Protein AF-A0A7J2UTG4-F1 (afdb_monomer)

Mean predicted aligned error: 7.61 Å

Structure (mmCIF, N/CA/C/O backbone):
data_AF-A0A7J2UTG4-F1
#
_entry.id   AF-A0A7J2UTG4-F1
#
loop_
_atom_site.group_PDB
_atom_site.id
_atom_site.type_symbol
_atom_site.label_atom_id
_atom_site.label_alt_id
_atom_site.label_comp_id
_atom_site.label_asym_id
_atom_site.label_entity_id
_atom_site.label_seq_id
_atom_site.pdbx_PDB_ins_code
_atom_site.Cartn_x
_atom_site.Cartn_y
_atom_site.Cartn_z
_atom_site.occupancy
_atom_site.B_iso_or_equiv
_atom_site.auth_seq_id
_atom_site.auth_comp_id
_atom_site.auth_asym_id
_atom_site.auth_atom_id
_atom_site.pdbx_PDB_model_num
ATOM 1 N N . MET A 1 1 ? -11.825 10.664 11.915 1.00 92.94 1 MET A N 1
ATOM 2 C CA . MET A 1 1 ? -11.819 9.938 10.626 1.00 92.94 1 MET A CA 1
ATOM 3 C C . MET A 1 1 ? -11.018 10.753 9.625 1.00 92.94 1 MET A C 1
ATOM 5 O O . MET A 1 1 ? -11.198 11.966 9.597 1.00 92.94 1 MET A O 1
ATOM 9 N N . ARG A 1 2 ? -10.129 10.117 8.859 1.00 96.81 2 ARG A N 1
ATOM 10 C CA . ARG A 1 2 ? -9.298 10.723 7.810 1.00 96.81 2 ARG A CA 1
ATOM 11 C C . ARG A 1 2 ? -9.447 9.906 6.528 1.00 96.81 2 ARG A C 1
ATOM 13 O O . ARG A 1 2 ? -9.560 8.686 6.595 1.00 96.81 2 ARG A O 1
ATOM 20 N N . ILE A 1 3 ? -9.469 10.594 5.393 1.00 96.81 3 ILE A N 1
ATOM 21 C CA . ILE A 1 3 ? -9.496 9.996 4.059 1.00 96.81 3 ILE A CA 1
ATOM 22 C C . ILE A 1 3 ? -8.279 10.532 3.315 1.00 96.81 3 ILE A C 1
ATOM 24 O O . ILE A 1 3 ? -8.111 11.749 3.230 1.00 96.81 3 ILE A O 1
ATOM 28 N N . THR A 1 4 ? -7.452 9.633 2.795 1.00 96.81 4 THR A N 1
ATOM 29 C CA . THR A 1 4 ? -6.269 9.967 2.001 1.00 96.81 4 THR A CA 1
ATOM 30 C C . THR A 1 4 ? -6.397 9.285 0.647 1.00 96.81 4 THR A C 1
ATOM 32 O O . THR A 1 4 ? -6.547 8.067 0.578 1.00 96.81 4 THR A O 1
ATOM 35 N N . VAL A 1 5 ? -6.364 10.066 -0.431 1.00 95.00 5 VAL A N 1
ATOM 36 C CA . VAL A 1 5 ? -6.475 9.555 -1.802 1.00 95.00 5 VAL A CA 1
ATOM 37 C C . VAL A 1 5 ? -5.079 9.508 -2.409 1.00 95.00 5 VAL A C 1
ATOM 39 O O . VAL A 1 5 ? -4.472 10.554 -2.626 1.00 95.00 5 VAL A O 1
ATOM 42 N N . PHE A 1 6 ? -4.575 8.298 -2.638 1.00 93.25 6 PHE A N 1
ATOM 43 C CA . PHE A 1 6 ? -3.254 8.049 -3.217 1.00 93.25 6 PHE A CA 1
ATOM 44 C C . PHE A 1 6 ? -3.302 7.892 -4.742 1.00 93.25 6 PHE A C 1
ATOM 46 O O . PHE A 1 6 ? -2.342 8.246 -5.421 1.00 93.25 6 PHE A O 1
ATOM 53 N N . GLY A 1 7 ? -4.429 7.422 -5.280 1.00 90.75 7 GLY A N 1
ATOM 54 C CA . GLY A 1 7 ? -4.647 7.257 -6.715 1.00 90.75 7 GLY A CA 1
ATOM 55 C C . GLY A 1 7 ? -6.134 7.211 -7.069 1.00 90.75 7 GLY A C 1
ATOM 56 O O . GLY A 1 7 ? -6.982 7.017 -6.194 1.00 90.75 7 GLY A O 1
ATOM 57 N N . GLY A 1 8 ? -6.447 7.457 -8.342 1.00 87.69 8 GLY A N 1
ATOM 58 C CA . GLY A 1 8 ? -7.815 7.606 -8.859 1.00 87.69 8 GLY A CA 1
ATOM 59 C C . GLY A 1 8 ? -8.372 9.037 -8.793 1.00 87.69 8 GLY A C 1
ATOM 60 O O . GLY A 1 8 ? -9.494 9.293 -9.226 1.00 87.69 8 GLY A O 1
ATOM 61 N N . ALA A 1 9 ? -7.600 10.004 -8.279 1.00 89.50 9 ALA A N 1
ATOM 62 C CA . ALA A 1 9 ? -7.957 1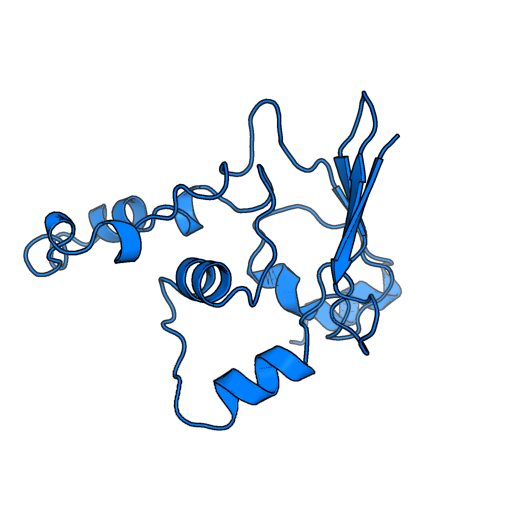1.424 -8.311 1.00 89.50 9 ALA A CA 1
ATOM 63 C C . ALA A 1 9 ? -7.302 12.130 -9.505 1.00 89.50 9 ALA A C 1
ATOM 65 O O . ALA A 1 9 ? -6.083 12.107 -9.650 1.00 89.50 9 ALA A O 1
ATOM 66 N N . ASN A 1 10 ? -8.111 12.824 -10.315 1.00 87.50 10 ASN A N 1
ATOM 67 C CA . ASN A 1 10 ? -7.676 13.524 -11.536 1.00 87.50 10 ASN A CA 1
ATOM 68 C C . ASN A 1 10 ? -6.996 12.617 -12.582 1.00 87.50 10 ASN A C 1
ATOM 70 O O . ASN A 1 10 ? -6.222 13.093 -13.410 1.00 87.50 10 ASN A O 1
ATOM 74 N N . GLU A 1 11 ? -7.301 11.322 -12.566 1.00 85.62 11 GLU A N 1
ATOM 75 C CA . GLU A 1 11 ? -6.799 10.328 -13.512 1.00 85.62 11 GLU A CA 1
ATOM 76 C C . GLU A 1 11 ? -7.843 9.229 -13.742 1.00 85.62 11 GLU A C 1
ATOM 78 O O . GLU A 1 11 ? -8.847 9.159 -13.034 1.00 85.62 11 GLU A O 1
ATOM 83 N N . ILE A 1 12 ? -7.606 8.373 -14.736 1.00 82.19 12 ILE A N 1
ATOM 84 C CA . ILE A 1 12 ? -8.419 7.179 -14.975 1.00 82.19 12 ILE A CA 1
ATOM 85 C C . ILE A 1 12 ? -7.660 5.973 -14.423 1.00 82.19 12 ILE A C 1
ATOM 87 O O . ILE A 1 12 ? -6.568 5.652 -14.898 1.00 82.19 12 ILE A O 1
ATOM 91 N N . GLY A 1 13 ? -8.271 5.305 -13.446 1.00 84.62 13 GLY A N 1
ATOM 92 C CA . GLY A 1 13 ? -7.743 4.095 -12.831 1.00 84.62 13 GLY A CA 1
ATOM 93 C C . GLY A 1 13 ? -6.669 4.329 -11.765 1.00 84.62 13 GLY A C 1
ATOM 94 O O . GLY A 1 13 ? -6.347 5.461 -11.415 1.00 84.62 13 GLY A O 1
ATOM 95 N N . GLY A 1 14 ? -6.110 3.238 -11.232 1.00 87.00 14 GLY A N 1
ATOM 96 C CA . GLY A 1 14 ? -5.113 3.296 -10.162 1.00 87.00 14 GLY A CA 1
ATOM 97 C C . GLY A 1 14 ? -5.715 3.643 -8.803 1.00 87.00 14 GLY A C 1
ATOM 98 O O . GLY A 1 14 ? -5.092 4.350 -8.017 1.00 87.00 14 GLY A O 1
ATOM 99 N N . ASN A 1 15 ? -6.944 3.188 -8.552 1.00 92.12 15 ASN A N 1
ATOM 100 C CA . ASN A 1 15 ? -7.700 3.544 -7.358 1.00 92.12 15 ASN A CA 1
ATOM 101 C C . ASN A 1 15 ? -7.009 3.008 -6.105 1.00 92.12 15 ASN A C 1
ATOM 103 O O . ASN A 1 15 ? -6.729 1.810 -6.001 1.00 92.12 15 ASN A O 1
ATOM 107 N N . GLN A 1 16 ? -6.702 3.925 -5.187 1.00 94.25 16 GLN A N 1
ATOM 108 C CA . GLN A 1 16 ? -6.000 3.652 -3.937 1.00 94.25 16 GLN A CA 1
ATOM 109 C C . GLN A 1 16 ? -6.442 4.689 -2.902 1.00 94.25 16 GLN A C 1
ATOM 111 O O . GLN A 1 16 ? -5.990 5.839 -2.918 1.00 94.25 16 GLN A O 1
ATOM 116 N N . ILE A 1 17 ? -7.356 4.312 -2.010 1.00 96.00 17 ILE A N 1
ATOM 117 C CA . ILE A 1 17 ? -7.933 5.239 -1.028 1.00 96.00 17 ILE A CA 1
ATOM 118 C C . ILE A 1 17 ? -7.775 4.659 0.369 1.00 96.00 17 ILE A C 1
ATOM 120 O O . ILE A 1 17 ? -8.343 3.620 0.688 1.00 96.00 17 ILE A O 1
ATOM 124 N N . LEU A 1 18 ? -7.034 5.350 1.232 1.00 96.56 18 LEU A N 1
ATOM 125 C CA . LEU A 1 18 ? -6.855 4.954 2.624 1.00 96.56 18 LEU A CA 1
ATOM 126 C C . LEU A 1 18 ? -7.878 5.664 3.512 1.00 96.56 18 LEU A C 1
ATOM 128 O O . LEU A 1 18 ? -7.958 6.895 3.549 1.00 96.56 18 LEU A O 1
ATOM 132 N N . LEU A 1 19 ? -8.636 4.873 4.262 1.00 96.50 19 LEU A N 1
ATOM 133 C CA . LEU A 1 19 ? -9.575 5.326 5.277 1.00 96.50 19 LEU A CA 1
ATOM 134 C C . LEU A 1 19 ? -9.015 5.020 6.661 1.00 96.50 19 LEU A C 1
ATOM 136 O O . LEU A 1 19 ? -8.771 3.865 7.001 1.00 96.50 19 LEU A O 1
ATOM 140 N N . GLU A 1 20 ? -8.865 6.053 7.484 1.00 96.50 20 GLU A N 1
ATOM 141 C CA . GLU A 1 20 ? -8.290 5.929 8.821 1.00 96.50 20 GLU A CA 1
ATOM 142 C C . GLU A 1 20 ? -9.275 6.414 9.888 1.00 96.50 20 GLU A C 1
ATOM 144 O O . GLU A 1 20 ? -9.849 7.511 9.841 1.00 96.50 20 GLU A O 1
ATOM 149 N N . THR A 1 21 ? -9.457 5.578 10.898 1.00 95.25 21 THR A N 1
ATOM 150 C CA . THR A 1 21 ? -10.229 5.855 12.107 1.00 95.25 21 THR A CA 1
ATOM 151 C C . THR A 1 21 ? -9.342 5.628 13.326 1.00 95.25 21 THR A C 1
ATOM 153 O O . THR A 1 21 ? -8.212 5.171 13.204 1.00 95.25 21 THR A O 1
ATOM 156 N N . GLU A 1 22 ? -9.850 5.916 14.522 1.00 92.62 22 GLU A N 1
ATOM 157 C CA . GLU A 1 22 ? -9.125 5.611 15.765 1.00 92.62 22 GLU A CA 1
ATOM 158 C C . GLU A 1 22 ? -8.907 4.105 15.982 1.00 92.62 22 GLU A C 1
ATOM 160 O O . GLU A 1 22 ? -8.047 3.722 16.767 1.00 92.62 22 GLU A O 1
ATOM 165 N N . LYS A 1 23 ? -9.700 3.250 15.323 1.00 92.38 23 LYS A N 1
ATOM 166 C CA . LYS A 1 23 ? -9.719 1.799 15.563 1.00 92.38 23 LYS A CA 1
ATOM 167 C C . LYS A 1 23 ? -9.192 0.966 14.403 1.00 92.38 23 LYS A C 1
ATOM 169 O O . LYS A 1 23 ? -8.908 -0.206 14.610 1.00 92.38 23 LYS A O 1
ATOM 174 N N . ALA A 1 24 ? -9.167 1.531 13.201 1.00 93.12 24 ALA A N 1
ATOM 175 C CA . ALA A 1 24 ? -8.872 0.786 11.989 1.00 93.12 24 ALA A CA 1
ATOM 176 C C . ALA A 1 24 ? -8.359 1.691 10.869 1.00 93.12 24 ALA A C 1
ATOM 178 O O . ALA A 1 24 ? -8.806 2.839 10.738 1.00 93.12 24 ALA A O 1
ATOM 179 N N . ARG A 1 25 ? -7.492 1.126 10.032 1.00 94.75 25 ARG A N 1
ATOM 180 C CA . ARG A 1 25 ? -6.979 1.683 8.781 1.00 94.75 25 ARG A CA 1
ATOM 181 C C . ARG A 1 25 ? -7.283 0.698 7.664 1.00 94.75 25 ARG A C 1
ATOM 183 O O . ARG A 1 25 ? -6.735 -0.396 7.647 1.00 94.75 25 ARG A O 1
ATOM 190 N N . VAL A 1 26 ? -8.160 1.061 6.739 1.00 94.69 26 VAL A N 1
ATOM 191 C CA . VAL A 1 26 ? -8.554 0.182 5.630 1.00 94.69 26 VAL A CA 1
ATOM 192 C C . VAL A 1 26 ? -8.247 0.850 4.304 1.00 94.69 26 VAL A C 1
ATOM 194 O O . VAL A 1 26 ? -8.438 2.057 4.152 1.00 94.69 26 VAL A O 1
ATOM 197 N N . LEU A 1 27 ? -7.759 0.066 3.356 1.00 95.44 27 LEU A N 1
ATOM 198 C CA . LEU A 1 27 ? -7.468 0.511 2.005 1.00 95.44 27 LEU A CA 1
ATOM 199 C C . LEU A 1 27 ? -8.600 0.062 1.082 1.00 95.44 27 LEU A C 1
ATOM 201 O O . LEU A 1 27 ? -9.042 -1.083 1.157 1.00 95.44 27 LEU A O 1
ATOM 205 N N . LEU A 1 28 ? -9.088 0.969 0.246 1.00 95.06 28 LEU A N 1
ATOM 206 C CA . LEU A 1 28 ? -10.049 0.673 -0.805 1.00 95.06 28 LEU A CA 1
ATOM 207 C C . LEU A 1 28 ? -9.318 0.665 -2.138 1.00 95.06 28 LEU A C 1
ATOM 209 O O . LEU A 1 28 ? -8.748 1.689 -2.529 1.00 95.06 28 LEU A O 1
ATOM 213 N N . ASP A 1 29 ? -9.383 -0.490 -2.792 1.00 94.31 29 ASP A N 1
ATOM 214 C CA . ASP A 1 29 ? -8.654 -0.856 -3.996 1.00 94.31 29 ASP A CA 1
ATOM 215 C C . ASP A 1 29 ? -7.129 -0.732 -3.854 1.00 94.31 29 ASP A C 1
ATOM 217 O O . ASP A 1 29 ? -6.578 -0.057 -2.980 1.00 94.31 29 ASP A O 1
ATOM 221 N N . PHE A 1 30 ? -6.419 -1.433 -4.726 1.00 93.81 30 PHE A N 1
ATOM 222 C CA . PHE A 1 30 ? -4.988 -1.246 -4.882 1.00 93.81 30 PHE A CA 1
ATOM 223 C C . PHE A 1 30 ? -4.608 -1.404 -6.349 1.00 93.81 30 PHE A C 1
ATOM 225 O O . PHE A 1 30 ? -3.888 -2.309 -6.773 1.00 93.81 30 PHE A O 1
ATOM 232 N N . GLY A 1 31 ? -5.199 -0.524 -7.150 1.00 90.12 31 GLY A N 1
ATOM 233 C CA . GLY A 1 31 ? -5.078 -0.534 -8.593 1.00 90.12 31 GLY A CA 1
ATOM 234 C C . GLY A 1 31 ? -3.770 0.036 -9.105 1.00 90.12 31 GLY A C 1
ATOM 235 O O . GLY A 1 31 ? -3.126 0.849 -8.441 1.00 90.12 31 GLY A O 1
ATOM 236 N N . ARG A 1 32 ? -3.407 -0.327 -10.339 1.00 85.56 32 ARG A N 1
ATOM 237 C CA . ARG A 1 32 ? -2.217 0.219 -10.998 1.00 85.56 32 ARG A CA 1
ATOM 238 C C . ARG A 1 32 ? -2.555 1.450 -11.838 1.00 85.56 32 ARG A C 1
ATOM 240 O O . ARG A 1 32 ? -3.513 1.447 -12.609 1.00 85.56 32 ARG A O 1
ATOM 247 N N . ARG A 1 33 ? -1.742 2.503 -11.714 1.00 81.31 33 ARG A N 1
ATOM 248 C CA . ARG A 1 33 ? -1.895 3.765 -12.458 1.00 81.31 33 ARG A CA 1
ATOM 249 C C . ARG A 1 33 ? -1.380 3.585 -13.887 1.00 81.31 33 ARG A C 1
ATOM 251 O O . ARG A 1 33 ? -0.179 3.701 -14.130 1.00 81.31 33 ARG A O 1
ATOM 258 N N . MET A 1 34 ? -2.271 3.264 -14.828 1.00 72.69 34 MET A N 1
ATOM 259 C CA . MET A 1 34 ? -1.899 2.917 -16.209 1.00 72.69 34 MET A CA 1
ATOM 260 C C . MET A 1 34 ? -1.120 4.029 -16.927 1.00 72.69 34 MET A C 1
ATOM 262 O O . MET A 1 34 ? -0.171 3.723 -17.638 1.00 72.69 34 MET A O 1
ATOM 266 N N . GLY A 1 35 ? -1.473 5.305 -16.723 1.00 73.12 35 GLY A N 1
ATOM 267 C CA . GLY A 1 35 ? -0.803 6.431 -17.387 1.00 73.12 35 GLY A CA 1
ATOM 268 C C . GLY A 1 35 ? 0.666 6.602 -16.983 1.00 73.12 35 GLY A C 1
ATOM 269 O O . GLY A 1 35 ? 1.523 6.784 -17.842 1.00 73.12 35 GLY A O 1
ATOM 270 N N . GLU A 1 36 ? 0.971 6.499 -15.688 1.00 71.19 36 GLU A N 1
ATOM 271 C CA . GLU A 1 36 ? 2.349 6.599 -15.178 1.00 71.19 36 GLU A CA 1
ATOM 272 C C . GLU A 1 36 ? 3.149 5.320 -15.447 1.00 71.19 36 GLU A C 1
ATOM 274 O O . GLU A 1 36 ? 4.306 5.374 -15.856 1.00 71.19 36 GLU A O 1
ATOM 279 N N . THR A 1 37 ? 2.494 4.164 -15.314 1.00 68.38 37 THR A N 1
ATOM 280 C CA . THR A 1 37 ? 3.048 2.857 -15.694 1.00 68.38 37 THR A CA 1
ATOM 281 C C . THR A 1 37 ? 3.443 2.867 -17.180 1.00 68.38 37 THR A C 1
ATOM 283 O O . THR A 1 37 ? 4.585 2.568 -17.509 1.00 68.38 37 THR A O 1
ATOM 286 N N . GLY A 1 38 ? 2.559 3.300 -18.084 1.00 69.75 38 GLY A N 1
ATOM 287 C CA . GLY A 1 38 ? 2.831 3.366 -19.525 1.00 69.75 38 GLY A CA 1
ATOM 288 C C . GLY A 1 38 ? 4.049 4.226 -19.874 1.00 69.75 38 GLY A C 1
ATOM 289 O O . GLY A 1 38 ? 4.946 3.749 -20.559 1.00 69.75 38 GLY A O 1
ATOM 290 N N . LYS A 1 39 ? 4.155 5.440 -19.316 1.00 67.31 39 LYS A N 1
ATOM 291 C CA . LYS A 1 39 ? 5.294 6.351 -19.565 1.00 67.31 39 LYS A CA 1
ATOM 292 C C . LYS A 1 39 ? 6.654 5.761 -19.182 1.00 67.31 39 LYS A C 1
ATOM 294 O O . LYS A 1 39 ? 7.654 6.084 -19.813 1.00 67.31 39 LYS A O 1
ATOM 299 N N . LEU A 1 40 ? 6.702 4.945 -18.128 1.00 63.03 40 LEU A N 1
ATOM 300 C CA . LEU A 1 40 ? 7.938 4.345 -17.616 1.00 63.03 40 LEU A CA 1
ATOM 301 C C . LEU A 1 40 ? 8.274 3.004 -18.291 1.00 63.03 40 LEU A C 1
ATOM 303 O O . LEU A 1 40 ? 9.453 2.667 -18.398 1.00 63.03 40 LEU A O 1
ATOM 307 N N . PHE A 1 41 ? 7.272 2.248 -18.758 1.00 61.88 41 PHE A N 1
ATOM 308 C CA . PHE A 1 41 ? 7.466 0.908 -19.333 1.00 61.88 41 PHE A CA 1
ATOM 309 C C . PHE A 1 41 ? 7.420 0.842 -20.864 1.00 61.88 41 PHE A C 1
ATOM 311 O O . PHE A 1 41 ? 7.899 -0.145 -21.420 1.00 61.88 41 PHE A O 1
ATOM 318 N N . GLU A 1 42 ? 6.904 1.859 -21.563 1.00 57.88 42 GLU A N 1
ATOM 319 C CA . GLU A 1 42 ? 6.910 1.889 -23.036 1.00 57.88 42 GLU A CA 1
ATOM 320 C C . GLU A 1 42 ? 8.315 2.114 -23.624 1.00 57.88 42 GLU A C 1
ATOM 322 O O . GLU A 1 42 ? 8.586 1.679 -24.743 1.00 57.88 42 GLU A O 1
ATOM 327 N N . GLU A 1 43 ? 9.243 2.708 -22.866 1.00 49.69 43 GLU A N 1
ATOM 328 C CA . GLU A 1 43 ? 10.562 3.099 -23.373 1.00 49.69 43 GLU A CA 1
ATOM 329 C C . GLU A 1 43 ? 11.718 2.664 -22.442 1.00 49.69 43 GLU A C 1
ATOM 331 O O . GLU A 1 43 ? 12.349 3.474 -21.782 1.00 49.69 43 GLU A O 1
ATOM 336 N N . PHE A 1 44 ? 12.101 1.381 -22.472 1.00 53.03 44 PHE A N 1
ATOM 337 C CA . PHE A 1 44 ? 13.442 0.879 -22.074 1.00 53.03 44 PHE A CA 1
ATOM 338 C C . PHE A 1 44 ? 13.712 0.445 -20.612 1.00 53.03 44 PHE A C 1
ATOM 340 O O . PHE A 1 44 ? 14.824 -0.024 -20.350 1.00 53.03 44 PHE A O 1
ATOM 347 N N . ILE A 1 45 ? 12.762 0.496 -19.667 1.00 57.44 45 ILE A N 1
ATOM 348 C CA . ILE A 1 45 ? 13.014 0.035 -18.280 1.00 57.44 45 ILE A CA 1
ATOM 349 C C . ILE A 1 45 ? 12.505 -1.396 -18.050 1.00 57.44 45 ILE A C 1
ATOM 351 O O . ILE A 1 45 ? 11.306 -1.654 -17.996 1.00 57.44 45 ILE A O 1
ATOM 355 N N . ILE A 1 46 ? 13.432 -2.338 -17.848 1.00 58.59 46 ILE A N 1
ATOM 356 C CA . ILE A 1 46 ? 13.124 -3.697 -17.377 1.00 58.59 46 ILE A CA 1
ATOM 357 C C . ILE A 1 46 ? 13.111 -3.682 -15.843 1.00 58.59 46 ILE A C 1
ATOM 359 O O . ILE A 1 46 ? 14.151 -3.451 -15.222 1.00 58.59 46 ILE A O 1
ATOM 363 N N . LEU A 1 47 ? 11.959 -3.964 -15.227 1.00 55.78 47 LEU A N 1
ATOM 364 C CA . LEU A 1 47 ? 11.874 -4.149 -13.776 1.00 55.78 47 LEU A CA 1
ATOM 365 C C . LEU A 1 47 ? 12.657 -5.386 -13.343 1.00 55.78 47 LEU A C 1
ATOM 367 O O . LEU A 1 47 ? 12.590 -6.454 -13.958 1.00 55.78 47 LEU A O 1
ATOM 371 N N . ARG A 1 48 ? 13.391 -5.255 -12.243 1.00 65.31 48 ARG A N 1
ATOM 372 C CA . ARG A 1 48 ? 14.136 -6.366 -11.661 1.00 65.31 48 ARG A CA 1
ATOM 373 C C . ARG A 1 48 ? 13.197 -7.252 -10.854 1.00 65.31 48 ARG A C 1
ATOM 375 O O . ARG A 1 48 ? 12.500 -6.775 -9.971 1.00 65.31 48 ARG A O 1
ATOM 382 N N . ASN A 1 49 ? 13.252 -8.562 -11.093 1.00 59.78 49 ASN A N 1
ATOM 383 C CA . ASN A 1 49 ? 12.323 -9.518 -10.480 1.00 59.78 49 ASN A CA 1
ATOM 384 C C . ASN A 1 49 ? 12.400 -9.557 -8.933 1.00 59.78 49 ASN A C 1
ATOM 386 O O . ASN A 1 49 ? 11.393 -9.744 -8.268 1.00 59.78 49 ASN A O 1
ATOM 390 N N . ARG A 1 50 ? 13.583 -9.344 -8.333 1.00 64.25 50 ARG A N 1
ATOM 391 C CA . ARG A 1 50 ? 13.786 -9.473 -6.871 1.00 64.25 50 ARG A CA 1
ATOM 392 C C . ARG A 1 50 ? 13.683 -8.163 -6.072 1.00 64.25 50 ARG A C 1
ATOM 394 O O . ARG A 1 50 ? 13.681 -8.227 -4.852 1.00 64.25 50 ARG A O 1
ATOM 401 N N . SER A 1 51 ? 13.624 -6.999 -6.723 1.00 73.81 51 SER A N 1
ATOM 402 C CA . SER A 1 51 ? 13.617 -5.671 -6.068 1.00 73.81 51 SER A CA 1
ATOM 403 C C . SER A 1 51 ? 12.499 -4.759 -6.581 1.00 73.81 51 SER A C 1
ATOM 405 O O . SER A 1 51 ? 12.560 -3.543 -6.415 1.00 73.81 51 SER A O 1
ATOM 407 N N . ILE A 1 52 ? 11.481 -5.344 -7.217 1.00 81.31 52 ILE A N 1
ATOM 408 C CA . ILE A 1 52 ? 10.451 -4.614 -7.962 1.00 81.31 52 ILE A CA 1
ATOM 409 C C . ILE A 1 52 ? 9.703 -3.592 -7.098 1.00 81.31 52 ILE A C 1
ATOM 411 O O . ILE A 1 52 ? 9.499 -2.466 -7.538 1.00 81.31 52 ILE A O 1
ATOM 415 N N . LEU A 1 53 ? 9.375 -3.939 -5.846 1.00 86.38 53 LEU A N 1
ATOM 416 C CA . LEU A 1 53 ? 8.703 -3.026 -4.921 1.00 86.38 53 LEU A CA 1
ATOM 417 C C . LEU A 1 53 ? 9.573 -1.805 -4.592 1.00 86.38 53 LEU A C 1
ATOM 419 O O . LEU A 1 53 ? 9.069 -0.686 -4.565 1.00 86.38 53 LEU A O 1
ATOM 423 N N . LEU A 1 54 ? 10.874 -2.007 -4.363 1.00 87.75 54 LEU A N 1
ATOM 424 C CA . LEU A 1 54 ? 11.808 -0.921 -4.053 1.00 87.75 54 LEU A CA 1
ATOM 425 C C . LEU A 1 54 ? 11.893 0.064 -5.220 1.00 87.75 54 LEU A C 1
ATOM 427 O O . LEU A 1 54 ? 11.810 1.274 -5.013 1.00 87.75 54 LEU A O 1
ATOM 431 N N . ASP A 1 55 ? 12.002 -0.460 -6.442 1.00 85.12 55 ASP A N 1
ATOM 432 C CA . ASP A 1 55 ? 12.015 0.349 -7.660 1.00 85.12 55 ASP A CA 1
ATOM 433 C C . ASP A 1 55 ? 10.680 1.093 -7.831 1.00 85.12 55 ASP A C 1
ATOM 435 O O . ASP A 1 55 ? 10.670 2.290 -8.109 1.00 85.12 55 ASP A O 1
ATOM 439 N N . MET A 1 56 ? 9.546 0.428 -7.587 1.00 86.75 56 MET A N 1
ATOM 440 C CA . MET A 1 56 ? 8.219 1.043 -7.684 1.00 86.75 56 MET A CA 1
ATOM 441 C C . MET A 1 56 ? 7.992 2.137 -6.631 1.00 86.75 56 MET A C 1
ATOM 443 O O . MET A 1 56 ? 7.386 3.155 -6.955 1.00 86.75 56 MET A O 1
ATOM 447 N N . LEU A 1 57 ? 8.504 1.983 -5.406 1.00 89.31 57 LEU A N 1
ATOM 448 C CA . LEU A 1 57 ? 8.458 3.023 -4.369 1.00 89.31 57 LEU A CA 1
ATOM 449 C C . LEU A 1 57 ? 9.347 4.222 -4.723 1.00 89.31 57 LEU A C 1
ATOM 451 O O . LEU A 1 57 ? 8.938 5.367 -4.527 1.00 89.31 57 LEU A O 1
ATOM 455 N N . LYS A 1 58 ? 10.547 3.973 -5.266 1.00 86.81 58 LYS A N 1
ATOM 456 C CA . LYS A 1 58 ? 11.475 5.028 -5.707 1.00 86.81 58 LYS A CA 1
ATOM 457 C C . LYS A 1 58 ? 10.941 5.821 -6.894 1.00 86.81 58 LYS A C 1
ATOM 459 O O . LYS A 1 58 ? 11.130 7.030 -6.949 1.00 86.81 58 LYS A O 1
ATOM 464 N N . LEU A 1 59 ? 10.295 5.136 -7.835 1.00 85.00 59 LEU A N 1
ATOM 465 C CA . LEU A 1 59 ? 9.681 5.735 -9.021 1.00 85.00 59 LEU A CA 1
ATOM 466 C C . LEU A 1 59 ? 8.269 6.277 -8.753 1.00 85.00 59 LEU A C 1
ATOM 468 O O . LEU A 1 59 ? 7.614 6.717 -9.691 1.00 85.00 59 LEU A O 1
ATOM 472 N N . GLU A 1 60 ? 7.790 6.217 -7.505 1.00 85.81 60 GLU A N 1
ATOM 473 C CA . GLU A 1 60 ? 6.447 6.665 -7.099 1.00 85.81 60 GLU A CA 1
ATOM 474 C C . GLU A 1 60 ? 5.306 6.002 -7.901 1.00 85.81 60 GLU A C 1
ATOM 476 O O . GLU A 1 60 ? 4.211 6.543 -8.053 1.00 85.81 60 GLU A O 1
ATOM 481 N N . LEU A 1 61 ? 5.556 4.782 -8.388 1.00 84.38 61 LEU A N 1
ATOM 482 C CA . LEU A 1 61 ? 4.581 3.934 -9.078 1.00 84.38 61 LEU A CA 1
ATOM 483 C C . LEU A 1 61 ? 3.592 3.278 -8.111 1.00 84.38 61 LEU A C 1
ATOM 485 O O . LEU A 1 61 ? 2.495 2.891 -8.518 1.00 84.38 61 LEU A O 1
ATOM 489 N N . VAL A 1 62 ? 3.986 3.146 -6.844 1.00 88.94 62 VAL A N 1
ATOM 490 C CA . VAL A 1 62 ? 3.127 2.737 -5.729 1.00 88.94 62 VAL A CA 1
ATOM 491 C C . VAL A 1 62 ? 3.225 3.754 -4.594 1.00 88.94 62 VAL A C 1
ATOM 493 O O . VAL A 1 62 ? 4.260 4.406 -4.429 1.00 88.94 62 VAL A O 1
ATOM 496 N N . PRO A 1 63 ? 2.164 3.912 -3.791 1.00 91.44 63 PRO A N 1
ATOM 497 C CA . PRO A 1 63 ? 2.124 4.942 -2.769 1.00 91.44 63 PRO A CA 1
ATOM 498 C C . PRO A 1 63 ? 2.973 4.567 -1.558 1.00 91.44 63 PRO A C 1
ATOM 500 O O . PRO A 1 63 ? 3.010 3.417 -1.127 1.00 91.44 63 PRO A O 1
ATOM 503 N N . LYS A 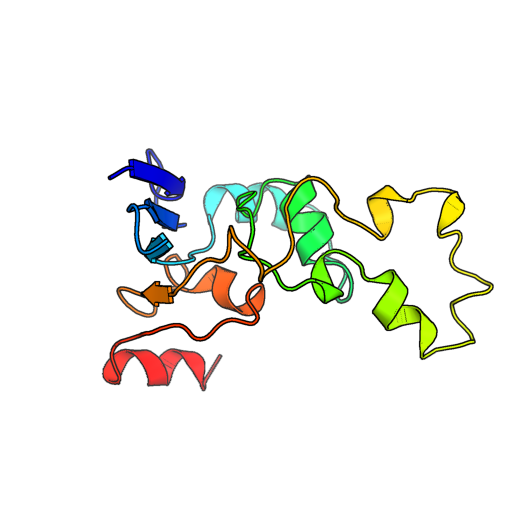1 64 ? 3.610 5.556 -0.936 1.00 93.12 64 LYS A N 1
ATOM 504 C CA . LYS A 1 64 ? 4.377 5.357 0.298 1.00 93.12 64 LYS A CA 1
ATOM 505 C C . LYS A 1 64 ? 3.422 5.289 1.498 1.00 93.12 64 LYS A C 1
ATOM 507 O O . LYS A 1 64 ? 3.096 6.311 2.096 1.00 93.12 64 LYS A O 1
ATOM 512 N N . ILE A 1 65 ? 2.922 4.089 1.805 1.00 93.31 65 ILE A N 1
ATOM 513 C CA . ILE A 1 65 ? 1.961 3.840 2.892 1.00 93.31 65 ILE A CA 1
ATOM 514 C C . ILE A 1 65 ? 2.634 3.054 4.018 1.00 93.31 65 ILE A C 1
ATOM 516 O O . ILE A 1 65 ? 3.012 1.894 3.846 1.00 93.31 65 ILE A O 1
ATOM 520 N N . ASP A 1 66 ? 2.724 3.680 5.192 1.00 93.62 66 ASP A N 1
ATOM 521 C CA . ASP A 1 66 ? 3.215 3.039 6.411 1.00 93.62 66 ASP A CA 1
ATOM 522 C C . ASP A 1 66 ? 2.355 1.832 6.797 1.00 93.62 66 ASP A C 1
ATOM 524 O O . ASP A 1 66 ? 1.123 1.929 6.916 1.00 93.62 66 ASP A O 1
ATOM 528 N N . GLY A 1 67 ? 3.045 0.716 7.036 1.00 92.25 67 GLY A N 1
ATOM 529 C CA . GLY A 1 67 ? 2.479 -0.544 7.488 1.00 92.25 67 GLY A CA 1
ATOM 530 C C . GLY A 1 67 ? 1.582 -1.227 6.466 1.00 92.25 67 GLY A C 1
ATOM 531 O O . GLY A 1 67 ? 0.653 -1.921 6.872 1.00 92.25 67 GLY A O 1
ATOM 532 N N . LEU A 1 68 ? 1.843 -1.026 5.171 1.00 92.50 68 LEU A N 1
ATOM 533 C CA . LEU A 1 68 ? 1.184 -1.744 4.077 1.00 92.50 68 LEU A CA 1
ATOM 534 C C . LEU A 1 68 ? 2.069 -2.857 3.495 1.00 92.50 68 LEU A C 1
ATOM 536 O O . LEU A 1 68 ? 1.599 -3.971 3.288 1.00 92.50 68 LEU A O 1
ATOM 540 N N . TYR A 1 69 ? 3.347 -2.564 3.247 1.00 91.94 69 TYR A N 1
ATOM 541 C CA . TYR A 1 69 ? 4.244 -3.466 2.522 1.00 91.94 69 TYR A CA 1
ATOM 542 C C . TYR A 1 69 ? 4.998 -4.429 3.442 1.00 91.94 69 TYR A C 1
ATOM 544 O O . TYR A 1 69 ? 5.453 -4.016 4.511 1.00 91.94 69 TYR A O 1
ATOM 552 N N . PRO A 1 70 ? 5.205 -5.692 3.045 1.00 88.81 70 PRO A N 1
ATOM 553 C CA . PRO A 1 70 ? 5.899 -6.665 3.880 1.00 88.81 70 PRO A CA 1
ATOM 554 C C . PRO A 1 70 ? 7.383 -6.324 4.069 1.00 88.81 70 PRO A C 1
ATOM 556 O O . PRO A 1 70 ? 8.066 -5.882 3.147 1.00 88.81 70 PRO A O 1
ATOM 559 N N . ALA A 1 71 ? 7.909 -6.595 5.269 1.00 88.75 71 ALA A N 1
ATOM 560 C CA . ALA A 1 71 ? 9.286 -6.255 5.638 1.00 88.75 71 ALA A CA 1
ATOM 561 C C . ALA A 1 71 ? 10.342 -6.851 4.690 1.00 88.75 71 ALA A C 1
ATOM 563 O O . ALA A 1 71 ? 11.290 -6.165 4.327 1.00 88.75 71 ALA A O 1
ATOM 564 N N . HIS A 1 72 ? 10.153 -8.095 4.240 1.00 85.38 72 HIS A N 1
ATOM 565 C CA . HIS A 1 72 ? 11.106 -8.786 3.365 1.00 85.38 72 HIS A CA 1
ATOM 566 C C . HIS A 1 72 ? 11.179 -8.194 1.943 1.00 85.38 72 HIS A C 1
ATOM 568 O O . HIS A 1 72 ? 12.169 -8.405 1.252 1.00 85.38 72 HIS A O 1
ATOM 574 N N . LEU A 1 73 ? 10.160 -7.441 1.500 1.00 86.56 73 LEU A N 1
ATOM 575 C CA . LEU A 1 73 ? 10.206 -6.703 0.228 1.00 86.56 73 LEU A CA 1
ATOM 576 C C . LEU A 1 73 ? 10.741 -5.271 0.392 1.00 86.56 73 LEU A C 1
ATOM 578 O O . LEU A 1 73 ? 11.140 -4.659 -0.597 1.00 86.56 73 LEU A O 1
ATOM 582 N N . LEU A 1 74 ? 10.757 -4.741 1.621 1.00 89.19 74 LEU A N 1
ATOM 583 C CA . LEU A 1 74 ? 11.381 -3.456 1.956 1.00 89.19 74 LEU A CA 1
ATOM 584 C C . LEU A 1 74 ? 12.870 -3.596 2.289 1.00 89.19 74 LEU A C 1
ATOM 586 O O . LEU A 1 74 ? 13.616 -2.635 2.133 1.00 89.19 74 LEU A O 1
ATOM 590 N N . ASP A 1 75 ? 13.304 -4.779 2.718 1.00 88.12 75 ASP A N 1
ATOM 591 C CA . ASP A 1 75 ? 14.702 -5.127 2.951 1.00 88.12 75 ASP A CA 1
ATOM 592 C C . ASP A 1 75 ? 15.021 -6.494 2.334 1.00 88.12 75 ASP A C 1
ATOM 594 O O . ASP A 1 75 ? 14.819 -7.556 2.936 1.00 88.12 75 ASP A O 1
ATOM 598 N N . ILE A 1 76 ? 15.561 -6.451 1.116 1.00 80.38 76 ILE A N 1
ATOM 599 C CA . ILE A 1 76 ? 15.899 -7.655 0.356 1.00 80.38 76 ILE A CA 1
ATOM 600 C C . ILE A 1 76 ? 17.255 -8.247 0.757 1.00 80.38 76 ILE A C 1
ATOM 602 O O . ILE A 1 76 ? 17.610 -9.311 0.250 1.00 80.38 76 ILE A O 1
ATOM 606 N N . THR A 1 77 ? 18.019 -7.609 1.656 1.00 76.56 77 THR A N 1
ATOM 607 C CA . THR A 1 77 ? 19.289 -8.181 2.147 1.00 76.56 77 THR A CA 1
ATOM 608 C C . THR A 1 77 ? 19.039 -9.514 2.850 1.00 76.56 77 THR A C 1
ATOM 610 O O . THR A 1 77 ? 19.720 -10.500 2.571 1.00 76.56 77 THR A O 1
ATOM 613 N N . S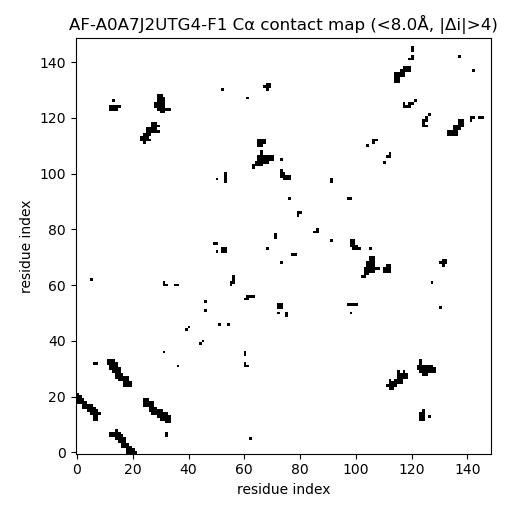ER A 1 78 ? 17.943 -9.583 3.610 1.00 67.94 78 SER A N 1
ATOM 614 C CA . SER A 1 78 ? 17.466 -10.786 4.300 1.00 67.94 78 SER A CA 1
ATOM 615 C C . SER A 1 78 ? 17.147 -11.970 3.372 1.00 67.94 78 SER A C 1
ATOM 617 O O . SER A 1 78 ? 17.252 -13.124 3.783 1.00 67.94 78 SER A O 1
ATOM 619 N N . ILE A 1 79 ? 16.785 -11.708 2.109 1.00 67.31 79 ILE A N 1
ATOM 620 C CA . ILE A 1 79 ? 16.514 -12.743 1.096 1.00 67.31 79 ILE A CA 1
ATOM 621 C C . ILE A 1 79 ? 17.826 -13.278 0.504 1.00 67.31 79 ILE A C 1
ATOM 623 O O . ILE A 1 79 ? 17.914 -14.451 0.138 1.00 67.31 79 ILE A O 1
ATOM 627 N N . VAL A 1 80 ? 18.850 -12.428 0.392 1.00 63.38 80 VAL A N 1
ATOM 628 C CA . VAL A 1 80 ? 20.130 -12.780 -0.240 1.00 63.38 80 VAL A CA 1
ATOM 629 C C . V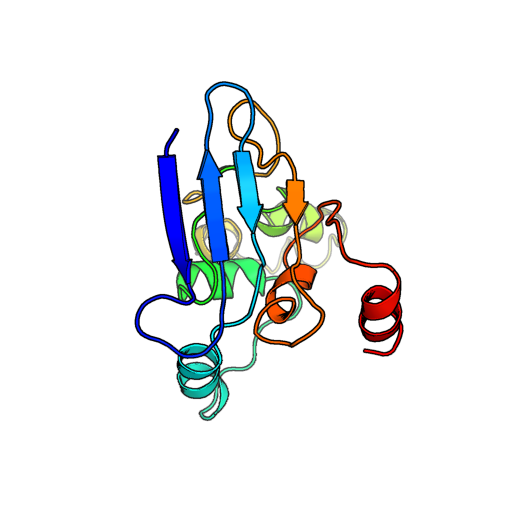AL A 1 80 ? 21.042 -13.574 0.702 1.00 63.38 80 VAL A C 1
ATOM 631 O O . VAL A 1 80 ? 21.828 -14.389 0.221 1.00 63.38 80 VAL A O 1
ATOM 634 N N . ASP A 1 81 ? 20.879 -13.434 2.019 1.00 57.31 81 ASP A N 1
ATOM 635 C CA . ASP A 1 81 ? 21.656 -14.168 3.031 1.00 57.31 81 ASP A CA 1
ATOM 636 C C . ASP A 1 81 ? 21.544 -15.706 2.926 1.00 57.31 81 ASP A C 1
ATOM 638 O O . ASP A 1 81 ? 22.436 -16.429 3.372 1.00 57.31 81 ASP A O 1
ATOM 642 N N . GLY A 1 82 ? 20.487 -16.234 2.295 1.00 53.94 82 GLY A N 1
ATOM 643 C CA . GLY A 1 82 ? 20.325 -17.674 2.044 1.00 53.94 82 GLY A CA 1
ATOM 644 C C . GLY A 1 82 ? 21.203 -18.234 0.913 1.00 53.94 82 GLY A C 1
ATOM 645 O O . GLY A 1 82 ? 21.495 -19.430 0.898 1.00 53.94 82 GLY A O 1
ATOM 646 N N . ASP A 1 83 ? 21.668 -17.378 -0.003 1.00 54.59 83 ASP A N 1
ATOM 647 C CA . ASP A 1 83 ? 22.505 -17.726 -1.154 1.00 54.59 83 ASP A CA 1
ATOM 648 C C . ASP A 1 83 ? 23.923 -17.154 -0.945 1.00 54.59 83 ASP A C 1
ATOM 650 O O . ASP A 1 83 ? 24.295 -16.123 -1.510 1.00 54.59 83 ASP A O 1
ATOM 654 N N . ASN A 1 84 ? 24.756 -17.858 -0.163 1.00 52.84 84 ASN A N 1
ATOM 655 C CA . ASN A 1 84 ? 26.150 -17.498 0.193 1.00 52.84 84 ASN A CA 1
ATOM 656 C C . ASN A 1 84 ? 27.071 -17.086 -0.986 1.00 52.84 84 ASN A C 1
ATOM 658 O O . ASN A 1 84 ? 28.162 -16.567 -0.775 1.00 52.84 84 ASN A O 1
ATOM 662 N N . VAL A 1 85 ? 26.660 -17.317 -2.235 1.00 53.47 85 VAL A N 1
ATOM 663 C CA . VAL A 1 85 ? 27.398 -16.964 -3.460 1.00 53.47 85 VAL A CA 1
ATOM 664 C C . VAL A 1 85 ? 27.211 -15.490 -3.863 1.00 53.47 85 VAL A C 1
ATOM 666 O O . VAL A 1 85 ? 28.055 -14.936 -4.571 1.00 53.47 85 VAL A O 1
ATOM 669 N N . LEU A 1 86 ? 26.117 -14.845 -3.442 1.00 55.88 86 LEU A N 1
ATOM 670 C CA . LEU A 1 86 ? 25.805 -13.453 -3.790 1.00 55.88 86 LEU A CA 1
ATOM 671 C C . LEU A 1 86 ? 26.377 -12.448 -2.784 1.00 55.88 86 LEU A C 1
ATOM 673 O O . LEU A 1 86 ? 26.728 -11.340 -3.185 1.00 55.88 86 LEU A O 1
ATOM 677 N N . LEU A 1 87 ? 26.547 -12.851 -1.522 1.00 53.56 87 LEU A N 1
ATOM 678 C CA . LEU A 1 87 ? 27.045 -11.996 -0.439 1.00 53.56 87 LEU A CA 1
ATOM 679 C C . LEU A 1 87 ? 28.400 -11.338 -0.743 1.00 53.56 87 LEU A C 1
ATOM 681 O O . LEU A 1 87 ? 28.579 -10.150 -0.494 1.00 53.56 87 LEU A O 1
ATOM 685 N N . ASP A 1 88 ? 29.315 -12.082 -1.366 1.00 55.09 88 ASP A N 1
ATOM 686 C CA . ASP A 1 88 ? 30.664 -11.605 -1.705 1.00 55.09 88 ASP A CA 1
ATOM 687 C C . ASP A 1 88 ? 30.710 -10.734 -2.979 1.00 55.09 88 ASP A C 1
ATOM 689 O O . ASP A 1 88 ? 31.693 -10.042 -3.243 1.00 55.09 88 ASP A O 1
ATOM 693 N N . LYS A 1 89 ? 29.650 -10.763 -3.800 1.00 60.28 89 LYS A N 1
ATOM 694 C CA . LYS A 1 89 ? 29.555 -10.008 -5.067 1.00 60.28 89 LYS A CA 1
ATOM 695 C C . LYS A 1 89 ? 28.648 -8.786 -4.973 1.00 60.28 89 LYS A C 1
ATOM 697 O O . LYS A 1 89 ? 28.772 -7.861 -5.776 1.00 60.28 89 LYS A O 1
ATOM 702 N N . CYS A 1 90 ? 27.713 -8.784 -4.032 1.00 60.97 90 CYS A N 1
ATOM 703 C CA . CYS A 1 90 ? 26.774 -7.699 -3.829 1.00 60.97 90 CYS A CA 1
ATOM 704 C C . CYS A 1 90 ? 27.398 -6.665 -2.890 1.00 60.97 90 CYS A C 1
ATOM 706 O O . CYS A 1 90 ? 27.537 -6.871 -1.690 1.00 60.97 90 CYS A O 1
ATOM 708 N N . HIS A 1 91 ? 27.780 -5.514 -3.439 1.00 64.00 91 HIS A N 1
ATOM 709 C CA . HIS A 1 91 ? 28.292 -4.390 -2.659 1.00 64.00 91 HIS A CA 1
ATOM 710 C C . HIS A 1 91 ? 27.165 -3.684 -1.877 1.00 64.00 91 HIS A C 1
ATOM 712 O O . HIS A 1 91 ? 26.861 -2.522 -2.147 1.00 64.00 91 HIS A O 1
ATOM 718 N N . PHE A 1 92 ? 26.539 -4.367 -0.909 1.00 66.56 92 PHE A N 1
ATOM 719 C CA . PHE A 1 92 ? 25.402 -3.844 -0.129 1.00 66.56 92 PHE A CA 1
ATOM 720 C C . PHE A 1 92 ? 25.686 -2.486 0.518 1.00 66.56 92 PHE A C 1
ATOM 722 O O . PHE A 1 92 ? 24.815 -1.629 0.614 1.00 66.56 92 PHE A O 1
ATOM 729 N N . HIS A 1 93 ? 26.943 -2.274 0.901 1.00 66.25 93 HIS A N 1
ATOM 730 C CA . HIS A 1 93 ? 27.395 -1.096 1.629 1.00 66.25 93 HIS A CA 1
ATOM 731 C C . HIS A 1 93 ? 27.612 0.124 0.717 1.00 66.25 93 HIS A C 1
ATOM 733 O O . HIS A 1 93 ? 27.653 1.248 1.208 1.00 66.25 93 HIS A O 1
ATOM 739 N N . ASN A 1 94 ? 27.739 -0.079 -0.601 1.00 72.88 94 ASN A N 1
ATOM 740 C CA . ASN A 1 94 ? 28.026 1.000 -1.554 1.00 72.88 94 ASN A CA 1
ATOM 741 C C . ASN A 1 94 ? 26.759 1.710 -2.053 1.00 72.88 94 ASN A C 1
ATOM 743 O O . ASN A 1 94 ? 26.854 2.815 -2.580 1.00 72.88 94 ASN A O 1
ATOM 747 N N . ALA A 1 95 ? 25.594 1.076 -1.913 1.00 74.69 95 ALA A N 1
ATOM 748 C CA . ALA A 1 95 ? 24.301 1.625 -2.315 1.00 74.69 95 ALA A CA 1
ATOM 749 C C . ALA A 1 95 ? 23.202 1.072 -1.390 1.00 74.69 95 ALA A C 1
ATOM 751 O O . ALA A 1 95 ? 22.444 0.196 -1.797 1.00 74.69 95 ALA A O 1
ATOM 752 N N . PRO A 1 96 ? 23.136 1.499 -0.118 1.00 75.38 96 PRO A N 1
ATOM 753 C CA . PRO A 1 96 ? 22.181 0.950 0.851 1.00 75.38 96 PRO A CA 1
ATOM 754 C C . PRO A 1 96 ? 20.720 1.152 0.423 1.00 75.38 96 PRO A C 1
ATOM 756 O O . PRO A 1 96 ? 19.874 0.289 0.654 1.00 75.38 96 PRO A O 1
ATOM 759 N N . ASP A 1 97 ? 20.440 2.248 -0.279 1.00 77.00 97 ASP A N 1
ATOM 760 C CA . ASP A 1 97 ? 19.134 2.556 -0.856 1.00 77.00 97 ASP A CA 1
ATOM 761 C C . ASP A 1 97 ? 18.736 1.571 -1.966 1.00 77.00 97 ASP A C 1
ATOM 763 O O . ASP A 1 97 ? 17.562 1.447 -2.298 1.00 77.00 97 ASP A O 1
ATOM 767 N N . TYR A 1 98 ? 19.692 0.878 -2.586 1.00 76.62 98 TYR A N 1
ATOM 768 C CA . TYR A 1 98 ? 19.421 -0.151 -3.589 1.00 76.62 98 TYR A CA 1
ATOM 769 C C . TYR A 1 98 ? 18.807 -1.415 -2.971 1.00 76.62 98 TYR A C 1
ATOM 771 O O . TYR A 1 98 ? 18.029 -2.103 -3.627 1.00 76.62 98 TYR A O 1
ATOM 779 N N . TRP A 1 99 ? 19.158 -1.727 -1.723 1.00 79.50 99 TRP A N 1
ATOM 780 C CA . TRP A 1 99 ? 18.799 -2.990 -1.069 1.00 79.50 99 TRP A CA 1
ATOM 781 C C . TRP A 1 99 ? 17.716 -2.836 -0.006 1.00 79.50 99 TRP A C 1
ATOM 783 O O . TRP A 1 99 ? 17.081 -3.819 0.371 1.00 79.50 99 TRP A O 1
ATOM 793 N N . THR A 1 100 ? 17.513 -1.610 0.474 1.00 85.19 100 THR A N 1
ATOM 794 C CA . THR A 1 100 ? 16.579 -1.305 1.555 1.00 85.19 100 THR A CA 1
ATOM 795 C C . THR A 1 100 ? 15.790 -0.036 1.257 1.00 85.19 100 THR A C 1
ATOM 797 O O . THR A 1 100 ? 16.323 0.922 0.694 1.00 85.19 100 THR A O 1
ATOM 800 N N . ASN A 1 101 ? 14.522 -0.010 1.661 1.00 88.56 101 ASN A N 1
ATOM 801 C CA . ASN A 1 101 ? 13.708 1.196 1.725 1.00 88.56 101 ASN A CA 1
ATOM 802 C C . ASN A 1 101 ? 13.367 1.500 3.189 1.00 88.56 101 ASN A C 1
ATOM 804 O O . ASN A 1 101 ? 12.807 0.667 3.897 1.00 88.56 101 ASN A O 1
ATOM 808 N N . THR A 1 102 ? 13.707 2.710 3.630 1.00 87.25 102 THR A N 1
ATOM 809 C CA . THR A 1 102 ? 13.436 3.218 4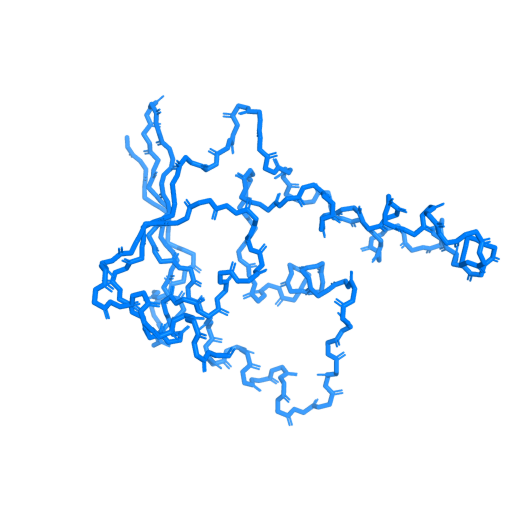.986 1.00 87.25 102 THR A CA 1
ATOM 810 C C . THR A 1 102 ? 12.412 4.355 4.998 1.00 87.25 102 THR A C 1
ATOM 812 O O . THR A 1 102 ? 12.145 4.938 6.047 1.00 87.25 102 THR A O 1
ATOM 815 N N . GLU A 1 103 ? 11.837 4.681 3.838 1.00 89.31 103 GLU A N 1
ATOM 816 C CA . GLU A 1 103 ? 10.850 5.751 3.678 1.00 89.31 103 GLU A CA 1
ATOM 817 C C . GLU A 1 103 ? 9.456 5.332 4.151 1.00 89.31 103 GLU A C 1
ATOM 819 O O . GLU A 1 103 ? 8.642 6.193 4.479 1.00 89.31 103 GLU A O 1
ATOM 824 N N . VAL A 1 104 ? 9.182 4.025 4.182 1.00 91.69 104 VAL A N 1
ATOM 825 C CA . VAL A 1 104 ? 7.930 3.446 4.676 1.00 91.69 104 VAL A CA 1
ATOM 826 C C . VAL A 1 104 ? 8.196 2.441 5.786 1.00 91.69 104 VAL A C 1
ATOM 828 O O . VAL A 1 104 ? 9.150 1.663 5.741 1.00 91.69 104 VAL A O 1
ATOM 831 N N . LYS A 1 105 ? 7.321 2.424 6.791 1.00 92.00 105 LYS A N 1
ATOM 832 C CA . LYS A 1 105 ? 7.353 1.394 7.834 1.00 92.00 105 LYS A CA 1
ATOM 833 C C . LYS A 1 105 ? 6.827 0.065 7.288 1.00 92.00 105 LYS A C 1
ATOM 835 O O . LYS A 1 105 ? 5.798 0.069 6.603 1.00 92.00 105 LYS A O 1
ATOM 840 N N . PRO A 1 106 ? 7.468 -1.066 7.626 1.00 91.25 106 PRO A N 1
ATOM 841 C CA . PRO A 1 106 ? 6.989 -2.377 7.220 1.00 91.25 106 PRO A CA 1
ATOM 842 C C . PRO A 1 106 ? 5.621 -2.688 7.818 1.00 91.25 106 PRO A C 1
ATOM 844 O O . PRO A 1 106 ? 5.237 -2.161 8.863 1.00 91.25 106 PRO A O 1
ATOM 847 N N . TYR A 1 107 ? 4.906 -3.585 7.150 1.00 88.50 107 TYR A N 1
ATOM 848 C CA . TYR A 1 107 ? 3.657 -4.160 7.609 1.00 88.50 107 TYR A CA 1
ATOM 849 C C . TYR A 1 107 ? 3.806 -4.733 9.023 1.00 88.50 107 TYR A C 1
ATOM 851 O O . TYR A 1 107 ? 4.726 -5.502 9.311 1.00 88.50 107 TYR A O 1
ATOM 859 N N . GLY A 1 108 ? 2.873 -4.356 9.898 1.00 83.50 108 GLY A N 1
ATOM 860 C CA . GLY A 1 108 ? 2.861 -4.730 11.309 1.00 83.50 108 GLY A CA 1
ATOM 861 C C . GLY A 1 108 ? 2.978 -3.532 12.255 1.00 83.50 108 GLY A C 1
ATOM 862 O O . GLY A 1 108 ? 2.997 -2.373 11.844 1.00 83.50 108 GLY A O 1
ATOM 863 N N . GLY A 1 109 ? 3.011 -3.827 13.556 1.00 83.00 109 GLY A N 1
ATOM 864 C CA . GLY A 1 109 ? 3.097 -2.814 14.612 1.00 83.00 109 GLY A CA 1
ATOM 865 C C . GLY A 1 109 ? 1.864 -1.906 14.716 1.00 83.00 109 GLY A C 1
ATOM 866 O O . GLY A 1 109 ? 0.749 -2.299 14.366 1.00 83.00 109 GLY A O 1
ATOM 867 N N . ASP A 1 110 ? 2.084 -0.684 15.209 1.00 81.62 110 ASP A N 1
ATOM 868 C CA . ASP A 1 110 ? 1.029 0.283 15.559 1.00 81.62 110 ASP A CA 1
ATOM 869 C C . ASP A 1 110 ? 0.417 1.011 14.352 1.00 81.62 110 ASP A C 1
ATOM 871 O O . ASP A 1 110 ? -0.608 1.679 14.474 1.00 81.62 110 ASP A O 1
ATOM 875 N N . CYS A 1 111 ? 1.039 0.905 13.178 1.00 83.75 111 CYS A N 1
ATOM 876 C CA . CYS A 1 111 ? 0.606 1.575 11.956 1.00 83.75 111 CYS A CA 1
ATOM 877 C C . CYS A 1 111 ? 0.288 0.578 10.844 1.00 83.75 111 CYS A C 1
ATOM 879 O O . CYS A 1 111 ? 0.508 0.884 9.680 1.00 83.75 111 CYS A O 1
ATOM 881 N N . LYS A 1 112 ? -0.196 -0.621 11.169 1.00 90.44 112 LYS A N 1
ATOM 882 C CA . LYS A 1 112 ? -0.611 -1.587 10.146 1.00 90.44 112 LYS A CA 1
ATOM 883 C C . LYS A 1 112 ? -1.847 -1.101 9.380 1.00 90.44 112 LYS A C 1
ATOM 885 O O . LYS A 1 112 ? -2.655 -0.335 9.908 1.00 90.44 112 LYS A O 1
ATOM 890 N N . VAL A 1 113 ? -1.984 -1.532 8.132 1.00 92.69 113 VAL A N 1
ATOM 891 C CA . VAL A 1 113 ? -3.264 -1.521 7.413 1.00 92.69 113 VAL A CA 1
ATOM 892 C C . VAL A 1 113 ? -4.024 -2.800 7.794 1.00 92.69 113 VAL A C 1
ATOM 894 O O . VAL A 1 113 ? -3.450 -3.886 7.810 1.00 92.69 113 VAL A O 1
ATOM 897 N N . ASP A 1 114 ? -5.291 -2.666 8.184 1.00 92.62 114 ASP A N 1
ATOM 898 C CA . ASP A 1 114 ? -6.133 -3.726 8.765 1.00 92.62 114 ASP A CA 1
ATOM 899 C C . ASP A 1 114 ? -6.972 -4.503 7.752 1.00 92.62 114 ASP A C 1
ATOM 901 O O . ASP A 1 114 ? -7.505 -5.562 8.082 1.00 92.62 114 ASP A O 1
ATOM 905 N N . ALA A 1 115 ? -7.163 -3.956 6.556 1.00 92.19 115 ALA A N 1
ATOM 906 C CA . ALA A 1 115 ? -7.848 -4.627 5.463 1.00 92.19 115 ALA A CA 1
ATOM 907 C C . ALA A 1 115 ? -7.573 -3.904 4.148 1.00 92.19 115 ALA A C 1
ATOM 909 O O . ALA A 1 115 ? -7.487 -2.673 4.126 1.00 92.19 115 ALA A O 1
ATOM 910 N N . VAL A 1 116 ? -7.544 -4.660 3.053 1.00 93.81 116 VAL A N 1
ATOM 911 C CA . VAL A 1 116 ? -7.728 -4.118 1.705 1.00 93.81 116 VAL A CA 1
ATOM 912 C C . VAL A 1 116 ? -9.071 -4.623 1.191 1.00 93.81 116 VAL A C 1
ATOM 914 O O . VAL A 1 116 ? -9.295 -5.829 1.137 1.00 93.81 116 VAL A O 1
ATOM 917 N N . PHE A 1 117 ? -9.983 -3.719 0.851 1.00 94.19 117 PHE A N 1
ATOM 918 C CA . PHE A 1 117 ? -11.249 -4.051 0.204 1.00 94.19 117 PHE A CA 1
ATOM 919 C C . PHE A 1 117 ? -11.151 -3.706 -1.267 1.00 94.19 117 PHE A C 1
ATOM 921 O O . PHE A 1 117 ? -10.847 -2.571 -1.619 1.00 94.19 117 PHE A O 1
ATOM 928 N N . VAL A 1 118 ? -11.438 -4.679 -2.114 1.00 93.62 118 VAL A N 1
ATOM 929 C CA . VAL A 1 118 ? -11.419 -4.513 -3.558 1.00 93.62 118 VAL A CA 1
ATOM 930 C C . VAL A 1 118 ? -12.856 -4.414 -4.040 1.00 93.62 118 VAL A C 1
ATOM 932 O O . VAL A 1 118 ? -13.690 -5.264 -3.727 1.00 93.62 118 VAL A O 1
ATOM 935 N N . SER A 1 119 ? -13.148 -3.361 -4.793 1.00 91.75 119 SER A N 1
ATOM 936 C CA . SER A 1 119 ? -14.485 -3.091 -5.315 1.00 91.75 119 SER A CA 1
ATOM 937 C C . SER A 1 119 ? -14.898 -4.075 -6.413 1.00 91.75 119 SER A C 1
ATOM 939 O O . SER A 1 119 ? -16.041 -4.523 -6.403 1.00 91.75 119 SER A O 1
ATOM 941 N N . HIS A 1 120 ? -13.989 -4.395 -7.342 1.00 89.88 120 HIS A N 1
ATOM 942 C CA . HIS A 1 120 ? -14.155 -5.379 -8.419 1.00 89.88 120 HIS A CA 1
ATOM 943 C C . HIS A 1 120 ? -12.803 -5.709 -9.088 1.00 89.88 120 HIS A C 1
ATOM 945 O O . HIS A 1 120 ? -11.813 -5.004 -8.893 1.00 89.88 120 HIS A O 1
ATOM 951 N N . ALA A 1 121 ? -12.744 -6.771 -9.899 1.00 87.06 121 ALA A N 1
ATOM 952 C CA . ALA A 1 121 ? -11.497 -7.291 -10.479 1.00 87.06 121 ALA A CA 1
ATOM 953 C C . ALA A 1 121 ? -11.125 -6.702 -11.855 1.00 87.06 121 ALA A C 1
ATOM 955 O O . ALA A 1 121 ? -10.880 -7.434 -12.814 1.00 87.06 121 ALA A O 1
ATOM 956 N N . HIS A 1 122 ? -11.040 -5.377 -11.963 1.00 88.81 122 HIS A N 1
ATOM 957 C CA . HIS A 1 122 ? -10.361 -4.732 -13.093 1.00 88.81 122 HIS A CA 1
ATOM 958 C C . HIS A 1 122 ? -8.945 -4.292 -12.706 1.00 88.81 122 HIS A C 1
ATOM 960 O O . HIS A 1 122 ? -8.660 -3.986 -11.549 1.00 88.81 122 HIS A O 1
ATOM 966 N N . PHE A 1 123 ? -8.031 -4.266 -13.679 1.00 85.06 123 PHE A N 1
ATOM 967 C CA . PHE A 1 123 ? -6.600 -4.006 -13.457 1.00 85.06 123 PHE A CA 1
ATOM 968 C C . PHE A 1 123 ? -6.318 -2.695 -12.707 1.00 85.06 123 PHE A C 1
ATOM 970 O O . PHE A 1 123 ? -5.390 -2.590 -11.907 1.00 85.06 123 PHE A O 1
ATOM 977 N N . ASP A 1 124 ? -7.152 -1.692 -12.919 1.00 85.38 124 ASP A N 1
ATOM 978 C CA . ASP A 1 124 ? -7.087 -0.396 -12.262 1.00 85.38 124 ASP A CA 1
ATOM 979 C C . ASP A 1 124 ? -7.638 -0.376 -10.824 1.00 85.38 124 ASP A C 1
ATOM 981 O O . ASP A 1 124 ? -7.634 0.684 -10.196 1.00 85.38 124 ASP A O 1
ATOM 985 N N . HIS A 1 125 ? -8.030 -1.539 -10.293 1.00 89.62 125 HIS A N 1
ATOM 986 C CA . HIS A 1 125 ? -8.432 -1.785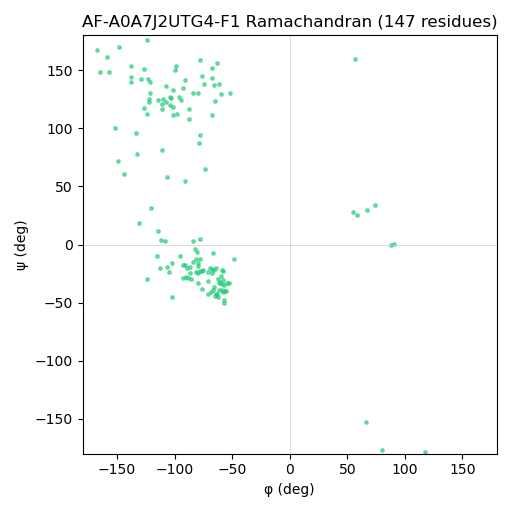 -8.903 1.00 89.62 125 HIS A CA 1
ATOM 987 C C . HIS A 1 125 ? -7.607 -2.891 -8.221 1.00 89.62 125 HIS A C 1
ATOM 989 O O . HIS A 1 125 ? -7.397 -2.827 -7.012 1.00 89.62 125 HIS A O 1
ATOM 995 N N . ILE A 1 126 ? -7.103 -3.876 -8.978 1.00 89.00 126 ILE A N 1
ATOM 996 C CA . ILE A 1 126 ? -6.342 -5.022 -8.434 1.00 89.00 126 ILE A CA 1
ATOM 997 C C . ILE A 1 126 ? -4.877 -5.097 -8.874 1.00 89.00 126 ILE A C 1
ATOM 999 O O . ILE A 1 126 ? -4.124 -5.917 -8.358 1.00 89.00 126 ILE A O 1
ATOM 1003 N N . GLY A 1 127 ? -4.456 -4.282 -9.841 1.00 86.75 127 GLY A N 1
ATOM 1004 C CA . GLY A 1 127 ? -3.172 -4.450 -10.529 1.00 86.75 127 GLY A CA 1
ATOM 1005 C C . GLY A 1 127 ? -1.917 -4.224 -9.681 1.00 86.75 127 GLY A C 1
ATOM 1006 O O . GLY A 1 127 ? -0.825 -4.448 -10.196 1.00 86.75 127 GLY A O 1
ATOM 1007 N N . GLY A 1 128 ? -2.060 -3.759 -8.436 1.00 85.69 128 GLY A N 1
ATOM 1008 C CA . GLY A 1 128 ? -0.986 -3.628 -7.450 1.00 85.69 128 GLY A CA 1
ATOM 1009 C C . GLY A 1 128 ? -1.050 -4.648 -6.303 1.00 85.69 128 GLY A C 1
ATOM 1010 O O . GLY A 1 128 ? -0.275 -4.554 -5.356 1.00 85.69 128 GLY A O 1
ATOM 1011 N N . LEU A 1 129 ? -2.001 -5.592 -6.307 1.00 86.69 129 LEU A N 1
ATOM 1012 C CA . LEU A 1 129 ? -2.166 -6.523 -5.181 1.00 86.69 129 LEU A CA 1
ATOM 1013 C C . LEU A 1 129 ? -0.992 -7.499 -5.021 1.00 86.69 129 LEU A C 1
ATOM 1015 O O . LEU A 1 129 ? -0.765 -7.969 -3.912 1.00 86.69 129 LEU A O 1
ATOM 1019 N N . ASN A 1 130 ? -0.233 -7.780 -6.084 1.00 83.00 130 ASN A N 1
ATOM 1020 C CA . ASN A 1 130 ? 0.923 -8.685 -6.035 1.00 83.00 130 ASN A CA 1
ATOM 1021 C C . ASN A 1 130 ? 2.080 -8.123 -5.194 1.00 83.00 130 ASN A C 1
ATOM 1023 O O . ASN A 1 130 ? 2.948 -8.862 -4.739 1.00 83.00 130 ASN A O 1
ATOM 1027 N N . GLU A 1 131 ? 2.098 -6.810 -4.997 1.00 82.25 131 GLU A N 1
ATOM 1028 C CA . GLU A 1 131 ? 3.053 -6.090 -4.169 1.00 82.25 131 GLU A CA 1
ATOM 1029 C C . GLU A 1 131 ? 2.693 -6.157 -2.670 1.00 82.25 131 GLU A C 1
ATOM 1031 O O . GLU A 1 131 ? 3.465 -5.696 -1.822 1.00 82.25 131 GLU A O 1
ATOM 1036 N N . LEU A 1 132 ? 1.530 -6.726 -2.336 1.00 82.94 132 LEU A N 1
ATOM 1037 C CA . LEU A 1 132 ? 1.035 -6.891 -0.975 1.00 82.94 132 LEU A CA 1
ATOM 1038 C C . LEU A 1 132 ? 1.119 -8.358 -0.539 1.00 82.94 132 LEU A C 1
ATOM 1040 O O . LEU A 1 132 ? 0.701 -9.260 -1.254 1.00 82.94 132 LEU A O 1
ATOM 1044 N N . ASP A 1 133 ? 1.571 -8.586 0.692 1.00 72.12 133 ASP A N 1
ATOM 1045 C CA . ASP A 1 133 ? 1.485 -9.887 1.373 1.00 72.12 133 ASP A CA 1
ATOM 1046 C C . ASP A 1 133 ? 0.395 -9.801 2.455 1.00 72.12 133 ASP A C 1
ATOM 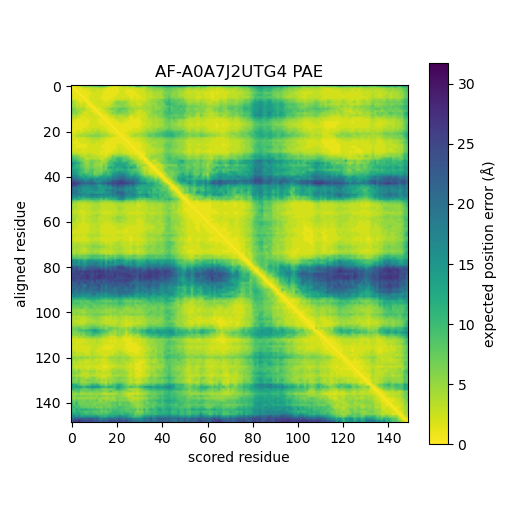1048 O O . ASP A 1 133 ? 0.654 -9.863 3.659 1.00 72.12 133 ASP A O 1
ATOM 1052 N N . TYR A 1 134 ? -0.828 -9.475 2.018 1.00 71.69 134 TYR A N 1
ATOM 1053 C CA . TYR A 1 134 ? -1.924 -9.059 2.894 1.00 71.69 134 TYR A CA 1
ATOM 1054 C C . TYR A 1 134 ? -3.270 -9.692 2.496 1.00 71.69 134 TYR A C 1
ATOM 1056 O O . TYR A 1 134 ? -3.590 -9.736 1.306 1.00 71.69 134 TYR A O 1
ATOM 1064 N N . PRO A 1 135 ? -4.113 -10.132 3.455 1.00 73.56 135 PRO A N 1
ATOM 1065 C CA . PRO A 1 135 ? -5.454 -10.621 3.145 1.00 73.56 135 PRO A CA 1
ATOM 1066 C C . PRO A 1 135 ? -6.361 -9.496 2.627 1.00 73.56 135 PRO A C 1
ATOM 1068 O O . PRO A 1 135 ? -6.762 -8.602 3.371 1.00 73.56 135 PRO A O 1
ATOM 1071 N N . PHE A 1 136 ? -6.732 -9.552 1.353 1.00 83.12 136 PHE A N 1
ATOM 1072 C CA . PHE A 1 136 ? -7.720 -8.647 0.771 1.00 83.12 136 PHE A CA 1
ATOM 1073 C C . PHE A 1 136 ? -9.103 -9.306 0.685 1.00 83.12 136 PHE A C 1
ATOM 1075 O O . PHE A 1 136 ? -9.237 -10.527 0.603 1.00 83.12 136 PHE A O 1
ATOM 1082 N N . TYR A 1 137 ? -10.144 -8.479 0.703 1.00 88.81 137 TYR A N 1
ATOM 1083 C CA . TYR A 1 137 ? -11.537 -8.894 0.596 1.00 88.81 137 TYR A CA 1
ATOM 1084 C C . TYR A 1 137 ? -12.088 -8.456 -0.757 1.00 88.81 137 TYR A C 1
ATOM 1086 O O . TYR A 1 137 ? -12.045 -7.275 -1.095 1.00 88.81 137 TYR A O 1
ATOM 1094 N N . LEU A 1 138 ? -12.629 -9.409 -1.508 1.00 89.00 138 LEU A N 1
ATOM 1095 C CA . LEU A 1 138 ? -13.233 -9.201 -2.820 1.00 89.00 138 LEU A CA 1
ATOM 1096 C C . LEU A 1 138 ? -14.522 -10.025 -2.915 1.00 89.00 138 LEU A C 1
ATOM 1098 O O . LEU A 1 138 ? -14.667 -11.048 -2.239 1.00 89.00 138 LEU A O 1
ATOM 1102 N N . HIS A 1 139 ? -15.466 -9.586 -3.746 1.00 86.94 139 HIS A N 1
ATOM 1103 C CA . HIS A 1 139 ? -16.673 -10.357 -4.012 1.00 86.94 139 HIS A CA 1
ATOM 1104 C C . HIS A 1 139 ? -16.326 -11.723 -4.653 1.00 86.94 139 HIS A C 1
ATOM 1106 O O . HIS A 1 139 ? -15.480 -11.770 -5.548 1.00 86.94 139 HIS A O 1
ATOM 1112 N N . PRO A 1 140 ? -16.974 -12.843 -4.267 1.00 84.44 140 PRO A N 1
ATOM 1113 C CA . PRO A 1 140 ? -16.639 -14.172 -4.793 1.00 84.44 140 PRO A CA 1
ATOM 1114 C C . PRO A 1 140 ? -16.722 -14.285 -6.319 1.00 84.44 140 PRO A C 1
ATOM 1116 O O . PRO A 1 140 ? -15.912 -14.976 -6.931 1.00 84.44 140 PRO A O 1
ATOM 1119 N N . ASP A 1 141 ? -17.668 -13.574 -6.941 1.00 84.88 141 ASP A N 1
ATOM 1120 C CA . ASP A 1 141 ? -17.793 -13.558 -8.402 1.00 84.88 141 ASP A CA 1
ATOM 1121 C C . ASP A 1 141 ? -16.558 -12.975 -9.088 1.00 84.88 141 ASP A C 1
ATOM 1123 O O . ASP A 1 141 ? -16.240 -13.375 -10.201 1.00 84.88 141 ASP A O 1
ATOM 1127 N N . ASP A 1 142 ? -15.846 -12.064 -8.435 1.00 81.69 142 ASP A N 1
ATOM 1128 C CA . ASP A 1 142 ? -14.662 -11.430 -8.999 1.00 81.69 142 ASP A CA 1
ATOM 1129 C C . ASP A 1 142 ? -13.377 -12.211 -8.686 1.00 81.69 142 ASP A C 1
ATOM 1131 O O . ASP A 1 142 ? -12.392 -12.101 -9.416 1.00 81.69 142 ASP A O 1
ATOM 1135 N N . ALA A 1 143 ? -13.388 -13.070 -7.660 1.00 80.38 143 ALA A N 1
ATOM 1136 C CA . ALA A 1 143 ? -12.238 -13.901 -7.294 1.00 80.38 143 ALA A CA 1
ATOM 1137 C C . ALA A 1 143 ? -11.772 -14.815 -8.445 1.00 80.38 143 ALA A C 1
ATOM 1139 O O . ALA A 1 143 ? -10.576 -15.048 -8.606 1.00 80.38 143 ALA A O 1
ATOM 1140 N N . ARG A 1 144 ? -12.692 -15.249 -9.321 1.00 78.12 144 ARG A N 1
ATOM 1141 C CA . ARG A 1 144 ? -12.383 -16.071 -10.512 1.00 78.12 144 ARG A CA 1
ATOM 1142 C C . ARG A 1 144 ? -11.389 -15.422 -11.485 1.00 78.12 144 ARG A C 1
ATOM 1144 O O . ARG A 1 144 ? -10.784 -16.123 -12.294 1.00 78.12 144 ARG A O 1
ATOM 1151 N N . PHE A 1 145 ? -11.257 -14.095 -11.457 1.00 73.81 145 PHE A N 1
ATOM 1152 C CA . PHE A 1 145 ? -10.336 -13.359 -12.325 1.00 73.81 145 PHE A CA 1
ATOM 1153 C C . PHE A 1 145 ? -8.908 -13.313 -11.771 1.00 73.81 145 PHE A C 1
ATOM 1155 O O . PHE A 1 145 ? -7.987 -13.012 -12.521 1.00 73.81 145 PHE A O 1
ATOM 1162 N N . LEU A 1 146 ? -8.716 -13.641 -10.489 1.00 70.94 146 LEU A N 1
ATOM 1163 C CA . LEU A 1 146 ? -7.400 -13.691 -9.849 1.00 70.94 146 LEU A CA 1
ATOM 1164 C C . LEU A 1 146 ? -6.704 -15.042 -10.057 1.00 70.94 146 LEU A C 1
ATOM 1166 O O . LEU A 1 146 ? -5.485 -15.101 -10.117 1.00 70.94 146 LEU A O 1
ATOM 1170 N N . GLU A 1 147 ? -7.470 -16.127 -10.194 1.00 64.31 147 GLU A N 1
ATOM 1171 C CA . GLU A 1 147 ? -6.933 -17.493 -10.322 1.00 64.31 147 GLU A CA 1
ATOM 1172 C C . GLU A 1 147 ? -6.464 -17.849 -11.745 1.00 64.31 147 GLU A C 1
ATOM 1174 O O . GLU A 1 147 ? -5.799 -1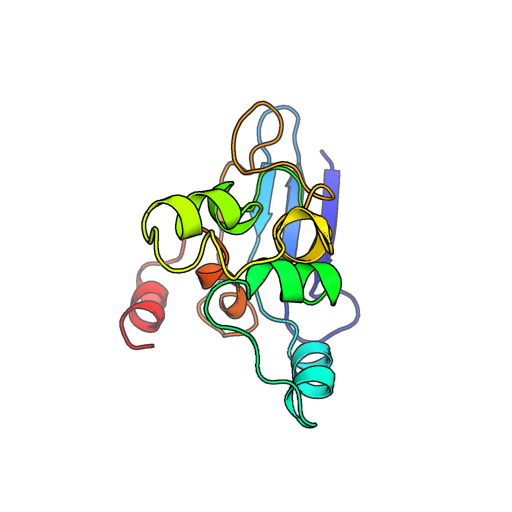8.863 -11.939 1.00 64.31 147 GLU A O 1
ATOM 1179 N N . ASN A 1 148 ? -6.813 -17.032 -12.744 1.00 47.38 148 ASN A N 1
ATOM 1180 C CA . ASN A 1 148 ? -6.540 -17.287 -14.165 1.00 47.38 148 ASN A CA 1
ATOM 1181 C C . ASN A 1 148 ? -5.553 -16.282 -14.797 1.00 47.38 148 ASN A C 1
ATOM 1183 O O . ASN A 1 148 ? -5.460 -16.227 -16.026 1.00 47.38 148 ASN A O 1
ATOM 1187 N N . GLY A 1 149 ? -4.887 -15.460 -13.978 1.00 44.16 149 GLY A N 1
ATOM 1188 C CA . GLY A 1 149 ? -3.933 -14.424 -14.399 1.00 44.16 149 GLY A CA 1
ATOM 1189 C C . GLY A 1 149 ? -2.484 -14.888 -14.408 1.00 44.16 149 GLY A C 1
ATOM 1190 O O . GLY A 1 149 ? -2.116 -15.691 -13.524 1.00 44.16 149 GLY A O 1
#

Solvent-accessible surface area (backbone atoms only — not comparable to full-atom values): 8626 Å² total; per-residue (Å²): 121,48,78,47,77,77,32,44,73,100,54,78,43,8,26,25,34,40,40,38,48,101,87,49,30,36,31,41,28,37,18,34,41,53,70,65,49,46,71,52,54,77,70,85,57,80,80,51,90,86,51,43,62,50,52,29,51,75,70,62,68,44,79,89,48,56,7,55,37,40,50,66,64,36,33,37,58,75,66,45,69,80,44,76,78,47,62,87,70,53,66,57,86,82,44,51,73,80,45,35,54,85,90,43,50,44,44,47,80,96,50,37,56,76,38,39,39,37,89,55,76,45,57,33,25,45,58,42,47,87,71,41,83,67,79,65,46,63,55,75,85,39,51,66,61,66,79,76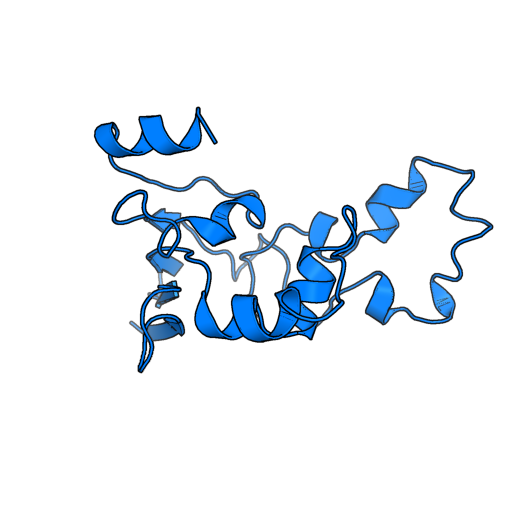,109

Foldseek 3Di:
DDKDWLDPPPAPFQGWIWDDDPVAIEIEFGAWRCVLVCVQPVPDDDADPQQNLLVCVVSVRGPQAAQFAAQCNQAVVVVCVVPPVCVVVDPCVVCVSSGHDPSYHHHDDPRHHPEYEFAAPDRSGHVCVVRGPDDYDYDPVRVVVVVPD

Nearest PDB structures (foldseek):
  3af5-assembly1_A  TM=6.302E-01  e=1.234E-04  Pyrococcus horikoshii OT3
  3ie1-assembly4_D  TM=6.700E-01  e=3.498E-04  Thermus thermophilus HB8
  5ws2-assembly1_B  TM=6.558E-01  e=3.071E-04  Methanolobus psychrophilus R15
  5ws2-assembly1_A  TM=6.673E-01  e=6.709E-04  Methanolobus psychrophilus R15
  6i1d-assembly1_A  TM=6.132E-01  e=3.417E-03  Saccharomyces cerevisiae S288C

Sequence (149 aa):
MRITVFGGANEIGGNQILLETEKARVLLDFGRRMGETGKLFEEFIILRNRSILLDMLKLELVPKIDGLYPAHLLDITSIVDGDNVLLDKCHFHNAPDYWTNTEVKPYGGDCKVDAVFVSHAHFDHIGGLNELDYPFYLHPDDARFLENG

pLDDT: mean 80.89, std 13.24, range [44.16, 96.81]

Radius of gyration: 16.46 Å; Cα contacts (8 Å, |Δi|>4): 248; chains: 1; bounding box: 48×31×39 Å

Secondary structure (DSSP, 8-state):
-EEEEEESSSSSS--EEEEE-SS-EEEE-----HHHHHHHHTTT-PPPTTTHHHHHHHTTSS---TTTS-HHHHBTHHHHTT-TTTTTT--TTT-HHHHB--SSPPSSGGG---EEE-S-SSHHHHTTGGG--S-EE--HHHHTTTTT-